Protein AF-A0A3B8RI70-F1 (afdb_monomer)

Nearest PDB structures (foldseek):
  4bxo-assembly1_B  TM=5.978E-01  e=5.185E-01  Homo sapiens
  6c8s-assembly1_A  TM=4.833E-01  e=5.185E-01  Catharanthus roseus
  1z26-assembly1_A  TM=4.852E-01  e=3.698E+00  Pyrococcus furiosus

Foldseek 3Di:
DAAEDEEELQALALVRSCVVVVHHSVCNVVSLVVLLVVVVPHNAYEYEHEPDPVHPVVSVCCCQCVVRNHHYDYDYDD

pLDDT: mean 95.38, std 4.31, range [74.88, 98.62]

Structure (mmCIF, N/CA/C/O backbone):
data_AF-A0A3B8RI70-F1
#
_entry.id   AF-A0A3B8RI70-F1
#
loop_
_atom_site.group_PDB
_atom_site.id
_atom_site.type_symbol
_atom_site.label_atom_id
_atom_site.label_alt_id
_atom_site.label_comp_id
_atom_site.label_asym_id
_atom_site.label_entity_id
_atom_site.label_seq_id
_atom_site.pdbx_PDB_ins_code
_atom_site.Cartn_x
_atom_site.Cartn_y
_atom_site.Cartn_z
_atom_site.occupancy
_atom_site.B_iso_or_equiv
_atom_site.auth_seq_id
_atom_site.auth_comp_id
_atom_site.auth_asym_id
_atom_site.auth_atom_id
_atom_site.pdbx_PDB_model_num
ATOM 1 N N . MET A 1 1 ? -23.801 5.759 4.500 1.00 81.19 1 MET A N 1
ATOM 2 C CA . MET A 1 1 ? -22.620 5.198 5.185 1.00 81.19 1 MET A CA 1
ATOM 3 C C . MET A 1 1 ? -21.815 4.452 4.138 1.00 81.19 1 MET A C 1
ATOM 5 O O . MET A 1 1 ? -22.428 3.979 3.189 1.00 81.19 1 MET A O 1
ATOM 9 N N . ILE A 1 2 ? -20.487 4.451 4.232 1.00 89.50 2 ILE A N 1
ATOM 10 C CA . ILE 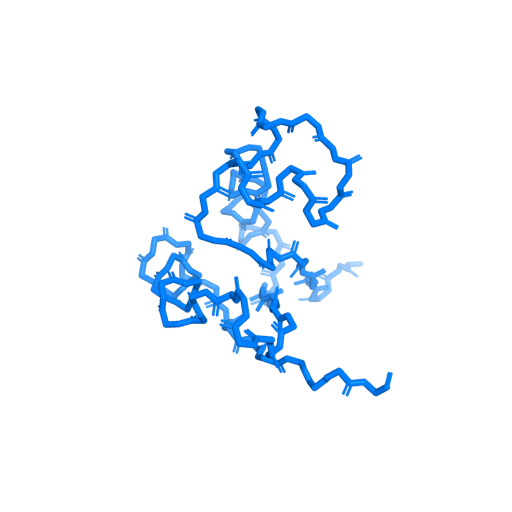A 1 2 ? -19.627 3.667 3.338 1.00 89.50 2 ILE A CA 1
ATOM 11 C C . ILE A 1 2 ? -19.120 2.494 4.165 1.00 89.50 2 ILE A C 1
ATOM 13 O O . ILE A 1 2 ? -18.483 2.719 5.189 1.00 89.50 2 ILE A O 1
ATOM 17 N N . ASP A 1 3 ? -19.403 1.272 3.726 1.00 95.38 3 ASP A N 1
ATOM 18 C CA . ASP A 1 3 ? -19.032 0.070 4.480 1.00 95.38 3 ASP A CA 1
ATOM 19 C C . ASP A 1 3 ? -17.591 -0.358 4.158 1.00 95.38 3 ASP A C 1
ATOM 21 O O . ASP A 1 3 ? -16.824 -0.751 5.038 1.00 95.38 3 ASP A O 1
ATOM 25 N N . ILE A 1 4 ? -17.200 -0.235 2.882 1.00 97.62 4 ILE A N 1
ATOM 26 C CA . ILE A 1 4 ? -15.913 -0.717 2.374 1.00 97.62 4 ILE A CA 1
ATOM 27 C C . ILE A 1 4 ? -15.266 0.312 1.449 1.00 97.62 4 ILE A C 1
ATOM 29 O O . ILE A 1 4 ? -15.905 0.833 0.534 1.00 97.62 4 ILE A O 1
ATOM 33 N N . VAL A 1 5 ? -13.963 0.534 1.631 1.00 97.81 5 VAL A N 1
ATOM 34 C CA . VAL A 1 5 ? -13.113 1.288 0.698 1.00 97.81 5 VAL A CA 1
ATOM 35 C C . VAL A 1 5 ? -12.094 0.336 0.077 1.00 97.81 5 VAL A C 1
ATOM 37 O O . VAL A 1 5 ? -11.351 -0.338 0.788 1.00 97.81 5 VAL A O 1
ATOM 40 N N . SER A 1 6 ? -12.047 0.280 -1.256 1.00 97.94 6 SER A N 1
ATOM 41 C CA . SER A 1 6 ? -11.061 -0.510 -2.004 1.00 97.94 6 SER A CA 1
ATOM 42 C C . SER A 1 6 ? -10.065 0.413 -2.706 1.00 97.94 6 SER A C 1
ATOM 44 O O . SER A 1 6 ? -10.461 1.205 -3.558 1.00 97.94 6 SER A O 1
ATOM 46 N N . ILE A 1 7 ? -8.773 0.277 -2.408 1.00 97.81 7 ILE A N 1
ATOM 47 C CA . ILE A 1 7 ? -7.699 1.158 -2.894 1.00 97.81 7 ILE A CA 1
ATOM 48 C C . ILE A 1 7 ? -6.724 0.349 -3.761 1.00 97.81 7 ILE A C 1
ATOM 50 O O . ILE A 1 7 ? -6.394 -0.795 -3.450 1.00 97.81 7 ILE A O 1
ATOM 54 N N . SER A 1 8 ? -6.267 0.905 -4.884 1.00 96.38 8 SER A N 1
ATOM 55 C CA . SER A 1 8 ? -5.228 0.279 -5.719 1.00 96.38 8 SER A CA 1
ATOM 56 C C . SER A 1 8 ? -3.856 0.825 -5.336 1.00 96.38 8 SER A C 1
ATOM 58 O O . SER A 1 8 ? -3.591 1.993 -5.594 1.00 96.38 8 SER A O 1
ATOM 60 N N . LEU A 1 9 ? -3.002 -0.016 -4.745 1.00 96.81 9 LEU A N 1
ATOM 61 C CA . LEU A 1 9 ? -1.626 0.340 -4.392 1.00 96.81 9 LEU A CA 1
ATOM 62 C C . LEU A 1 9 ? -0.647 -0.045 -5.503 1.00 96.81 9 LEU A C 1
ATOM 64 O O . LEU A 1 9 ? 0.166 0.772 -5.889 1.00 96.81 9 LEU A O 1
ATOM 68 N N . ASN A 1 10 ? -0.765 -1.247 -6.081 1.00 95.56 10 ASN A N 1
ATOM 69 C CA . ASN A 1 10 ? -0.020 -1.716 -7.269 1.00 95.56 10 ASN A CA 1
ATOM 70 C C . ASN A 1 10 ? 1.531 -1.692 -7.228 1.00 95.56 10 ASN A C 1
ATOM 72 O O . ASN A 1 10 ? 2.138 -2.273 -8.122 1.00 95.56 10 ASN A O 1
ATOM 76 N N . ALA A 1 11 ? 2.182 -1.078 -6.241 1.00 95.44 11 ALA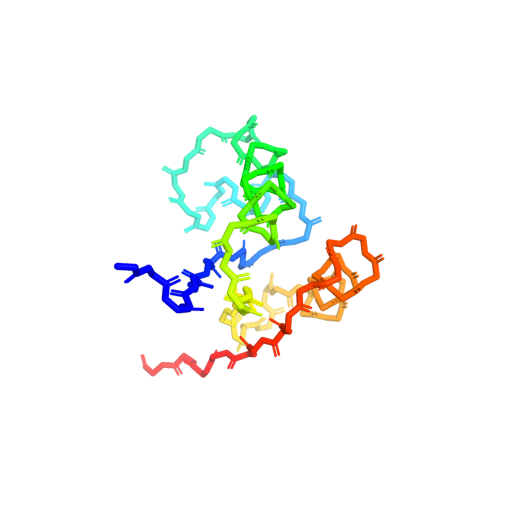 A N 1
ATOM 77 C CA . ALA A 1 11 ? 3.636 -1.011 -6.098 1.00 95.44 11 ALA A CA 1
ATOM 78 C C . ALA A 1 11 ? 4.038 -0.785 -4.635 1.00 95.44 11 ALA A C 1
ATOM 80 O O . ALA A 1 11 ? 3.231 -0.313 -3.838 1.00 95.44 11 ALA A O 1
ATOM 81 N N . ALA A 1 12 ? 5.282 -1.123 -4.293 1.00 95.31 12 ALA A N 1
ATOM 82 C CA . ALA A 1 12 ? 5.823 -0.993 -2.938 1.00 95.31 12 ALA A CA 1
ATOM 83 C C . ALA A 1 12 ? 6.751 0.222 -2.760 1.00 95.31 12 ALA A C 1
ATOM 85 O O . ALA A 1 12 ? 7.303 0.416 -1.682 1.00 95.31 12 ALA A O 1
ATOM 86 N N . ASP A 1 13 ? 6.941 1.029 -3.806 1.00 95.38 13 ASP A N 1
ATOM 87 C CA . ASP A 1 13 ? 7.777 2.223 -3.763 1.00 95.38 13 ASP A CA 1
ATOM 88 C C . ASP A 1 13 ? 7.172 3.374 -4.592 1.00 95.38 13 ASP A C 1
ATOM 90 O O . ASP A 1 13 ? 6.423 3.124 -5.548 1.00 95.38 13 ASP A O 1
ATOM 94 N N . PRO A 1 14 ? 7.508 4.638 -4.266 1.00 96.31 14 PRO A N 1
ATOM 95 C CA . PRO A 1 14 ? 6.929 5.809 -4.920 1.00 96.31 14 PRO A CA 1
ATOM 96 C C . PRO A 1 14 ? 7.194 5.897 -6.423 1.00 96.31 14 PRO A C 1
ATOM 98 O O . PRO A 1 14 ? 6.338 6.372 -7.171 1.00 96.31 14 PRO A O 1
ATOM 101 N N . ILE A 1 15 ? 8.371 5.456 -6.878 1.00 96.00 15 ILE A N 1
ATOM 102 C CA . ILE A 1 15 ? 8.768 5.561 -8.284 1.00 96.00 15 ILE A CA 1
ATOM 103 C C . ILE A 1 15 ? 7.927 4.579 -9.092 1.00 96.00 15 ILE A C 1
ATOM 105 O O . ILE A 1 15 ? 7.202 4.990 -9.999 1.00 96.00 15 ILE A O 1
ATOM 109 N N . LYS A 1 16 ? 7.918 3.302 -8.707 1.00 94.25 16 LYS A N 1
ATOM 110 C CA . LYS A 1 16 ? 7.140 2.276 -9.402 1.00 94.25 16 LYS A CA 1
ATOM 111 C C . LYS A 1 16 ? 5.641 2.544 -9.333 1.00 94.25 16 LYS A C 1
ATOM 113 O O . LYS A 1 16 ? 4.933 2.342 -10.321 1.00 94.25 16 LYS A O 1
ATOM 118 N N . TYR A 1 17 ? 5.159 3.051 -8.199 1.00 95.31 17 TYR A N 1
ATOM 119 C CA . TYR A 1 17 ? 3.780 3.507 -8.050 1.00 95.31 17 TYR A CA 1
ATOM 120 C C . TYR A 1 17 ? 3.437 4.595 -9.067 1.00 95.31 17 TYR A C 1
ATOM 122 O O . TYR A 1 17 ? 2.451 4.472 -9.794 1.00 95.31 17 TYR A O 1
ATOM 130 N N . SER A 1 18 ? 4.271 5.635 -9.150 1.00 96.31 18 SER A N 1
ATOM 131 C CA . SER A 1 18 ? 4.064 6.765 -10.056 1.00 96.31 18 SER A CA 1
ATOM 132 C C . SER A 1 18 ? 4.023 6.342 -11.524 1.00 96.31 18 SER A C 1
ATOM 134 O O . SER A 1 18 ? 3.164 6.810 -12.270 1.00 96.31 18 SER A O 1
ATOM 136 N N . GLU A 1 19 ? 4.879 5.396 -11.921 1.00 94.62 19 GLU A N 1
ATOM 137 C CA . GLU A 1 19 ? 4.922 4.836 -13.272 1.00 94.62 19 GLU A CA 1
ATOM 138 C C . GLU A 1 19 ? 3.649 4.050 -13.605 1.00 94.62 19 GLU A C 1
ATOM 140 O O . GLU A 1 19 ? 3.024 4.284 -14.643 1.00 94.62 19 GLU A O 1
ATOM 145 N N . LEU A 1 20 ? 3.242 3.131 -12.719 1.00 92.25 20 LEU A N 1
ATOM 146 C CA . LEU A 1 20 ? 2.080 2.266 -12.939 1.00 92.25 20 LEU A CA 1
ATOM 147 C C . LEU A 1 20 ? 0.765 3.046 -12.895 1.00 92.25 20 LEU A C 1
ATOM 149 O O . LEU A 1 20 ? -0.124 2.813 -13.714 1.00 92.25 20 LEU A O 1
ATOM 153 N N . MET A 1 21 ? 0.643 3.979 -11.951 1.00 93.12 21 MET A N 1
ATOM 154 C CA . MET A 1 21 ? -0.573 4.764 -11.740 1.00 93.12 21 MET A CA 1
ATOM 155 C C . MET A 1 21 ? -0.618 6.039 -12.584 1.00 93.12 21 MET A C 1
ATOM 157 O O . MET A 1 21 ? -1.679 6.650 -12.689 1.00 93.12 21 MET A O 1
ATOM 161 N N . ARG A 1 22 ? 0.498 6.418 -13.222 1.00 95.50 22 ARG A N 1
ATOM 162 C CA . ARG A 1 22 ? 0.658 7.642 -14.028 1.00 95.50 22 ARG A CA 1
ATOM 163 C C . ARG A 1 22 ? 0.351 8.912 -13.232 1.00 95.50 22 ARG A C 1
ATOM 165 O O . ARG A 1 22 ? -0.378 9.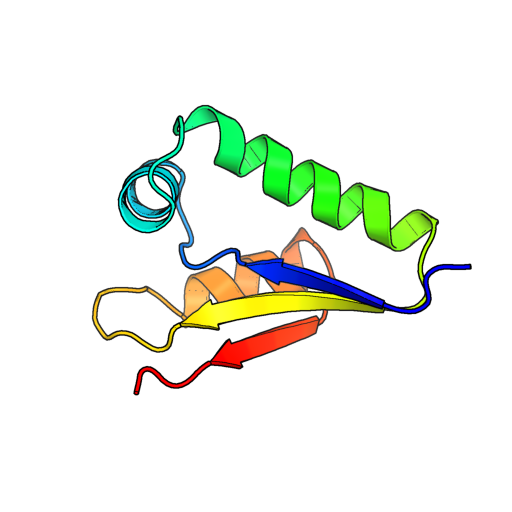792 -13.686 1.00 95.50 22 ARG A O 1
ATOM 172 N N . VAL A 1 23 ? 0.911 8.989 -12.030 1.00 95.81 23 VAL A N 1
ATOM 173 C CA . VAL A 1 23 ? 0.716 10.092 -11.078 1.00 95.81 23 VAL A CA 1
ATOM 174 C C . VAL A 1 23 ? 2.058 10.621 -10.573 1.00 95.81 23 VAL A C 1
ATOM 176 O O . VAL A 1 23 ? 3.103 10.075 -10.899 1.00 95.81 23 VAL A O 1
ATOM 179 N N . ASN A 1 24 ? 2.055 11.696 -9.783 1.00 96.94 24 ASN A N 1
ATOM 180 C CA . ASN A 1 24 ? 3.275 12.203 -9.153 1.00 96.94 24 ASN A CA 1
ATOM 181 C C . ASN A 1 24 ? 3.780 11.218 -8.066 1.00 96.94 24 ASN A C 1
ATOM 183 O O . ASN A 1 24 ? 2.952 10.768 -7.271 1.00 96.94 24 ASN A O 1
ATOM 187 N N . PRO A 1 25 ? 5.096 10.925 -7.970 1.00 95.94 25 PRO A N 1
ATOM 188 C CA . PRO A 1 25 ? 5.668 10.084 -6.909 1.00 95.94 25 PRO A CA 1
ATOM 189 C C . PRO A 1 25 ? 5.273 10.478 -5.482 1.00 95.94 25 PRO A C 1
ATOM 191 O O . PRO A 1 25 ? 5.086 9.604 -4.642 1.00 95.94 25 PRO A O 1
ATOM 194 N N . LEU A 1 26 ? 5.069 11.772 -5.216 1.00 95.69 26 LEU A N 1
ATOM 195 C CA . LEU A 1 26 ? 4.646 12.268 -3.901 1.00 95.69 26 LEU A CA 1
ATOM 196 C C . LEU A 1 26 ? 3.282 11.713 -3.455 1.00 95.69 26 LEU A C 1
ATOM 198 O O . LEU A 1 26 ? 2.985 11.695 -2.268 1.00 95.69 26 LEU A O 1
ATOM 202 N N . LEU A 1 27 ? 2.451 11.233 -4.387 1.00 97.06 27 LEU A N 1
ATOM 203 C CA . LEU A 1 27 ? 1.129 10.690 -4.072 1.00 97.06 27 LEU A CA 1
ATOM 204 C C . LEU A 1 27 ? 1.164 9.270 -3.491 1.00 97.06 27 LEU A C 1
ATOM 206 O O . LEU A 1 27 ? 0.117 8.761 -3.092 1.00 97.06 27 LEU A O 1
ATOM 210 N N . PHE A 1 28 ? 2.332 8.626 -3.439 1.00 97.31 28 PHE A N 1
ATOM 211 C CA . PHE A 1 28 ? 2.481 7.334 -2.774 1.00 97.31 28 PHE A CA 1
ATOM 212 C C . PHE A 1 28 ? 2.241 7.446 -1.261 1.00 97.31 28 PHE A C 1
ATOM 214 O O . PHE A 1 28 ? 1.412 6.729 -0.701 1.00 97.31 28 PHE A O 1
ATOM 221 N N . ASP A 1 29 ? 2.879 8.415 -0.606 1.00 96.50 29 ASP A N 1
ATOM 222 C CA . ASP A 1 29 ? 2.697 8.627 0.833 1.00 96.50 29 ASP A CA 1
ATOM 223 C C . ASP A 1 29 ? 1.276 9.117 1.152 1.00 96.50 29 ASP A C 1
ATOM 225 O O . ASP A 1 29 ? 0.686 8.741 2.170 1.00 96.50 29 ASP A O 1
ATOM 229 N N . GLU A 1 30 ? 0.680 9.892 0.243 1.00 97.69 30 GLU A N 1
ATOM 230 C CA . GLU A 1 30 ? -0.704 10.355 0.362 1.00 97.69 30 GLU A CA 1
ATOM 231 C C . GLU A 1 30 ? -1.710 9.201 0.266 1.00 97.69 30 GLU A C 1
ATOM 233 O O . GLU A 1 30 ? -2.658 9.155 1.049 1.00 97.69 30 GLU A O 1
ATOM 238 N N . VAL A 1 31 ? -1.512 8.223 -0.632 1.00 97.44 31 VAL A N 1
ATOM 239 C CA . VAL A 1 31 ? -2.428 7.069 -0.724 1.00 97.44 31 VAL A CA 1
ATOM 240 C C . VAL A 1 31 ? -2.318 6.154 0.500 1.00 97.44 31 VAL A C 1
ATOM 242 O O . VAL A 1 31 ? -3.332 5.637 0.974 1.00 97.44 31 VAL A O 1
ATOM 245 N N . ILE A 1 32 ? -1.117 6.005 1.066 1.00 97.69 32 ILE A N 1
ATOM 246 C CA . ILE A 1 32 ? -0.900 5.285 2.330 1.00 97.69 32 ILE A CA 1
ATOM 247 C C . ILE A 1 32 ? -1.594 6.019 3.482 1.00 97.69 32 ILE A C 1
ATOM 249 O O . ILE A 1 32 ? -2.313 5.402 4.274 1.00 97.69 32 ILE A O 1
ATOM 253 N N . SER A 1 33 ? -1.422 7.340 3.561 1.00 98.12 33 SER A N 1
ATOM 254 C CA . SER A 1 33 ? -2.056 8.183 4.580 1.00 98.12 33 SER A CA 1
ATOM 255 C C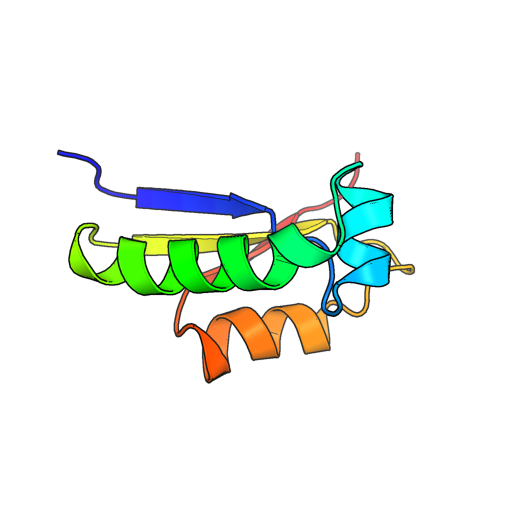 . SER A 1 33 ? -3.579 8.127 4.480 1.00 98.12 33 SER A C 1
ATOM 257 O O . SER A 1 33 ? -4.263 7.937 5.485 1.00 98.12 33 SER A O 1
ATOM 259 N N . PHE A 1 34 ? -4.113 8.179 3.260 1.00 98.06 34 PHE A N 1
ATOM 260 C CA . PHE A 1 34 ? -5.536 8.029 2.988 1.00 98.06 34 PHE A CA 1
ATOM 261 C C . PHE A 1 34 ? -6.077 6.663 3.429 1.00 98.06 34 PHE A C 1
ATOM 263 O O . PHE A 1 34 ? -7.146 6.597 4.041 1.00 98.06 34 PHE A O 1
ATOM 270 N N . ALA A 1 35 ? -5.351 5.571 3.173 1.00 98.31 35 ALA A N 1
ATOM 271 C CA . ALA A 1 35 ? -5.757 4.237 3.608 1.00 98.31 35 ALA A CA 1
ATOM 272 C C . ALA A 1 35 ? -5.802 4.123 5.142 1.00 98.31 35 ALA A C 1
ATOM 274 O O . ALA A 1 35 ? -6.780 3.614 5.697 1.00 98.31 35 ALA A O 1
ATOM 275 N N . LYS A 1 36 ? -4.783 4.655 5.833 1.00 98.12 36 LYS A N 1
ATOM 276 C CA . LYS A 1 36 ? -4.724 4.703 7.305 1.00 98.12 36 LYS A CA 1
ATOM 277 C C . LYS A 1 36 ? -5.863 5.533 7.896 1.00 98.12 36 LYS A C 1
ATOM 279 O O . LYS A 1 36 ? -6.477 5.115 8.875 1.00 98.12 36 LYS A O 1
ATOM 284 N N . GLU A 1 37 ? -6.167 6.681 7.297 1.00 98.12 37 GLU A N 1
ATOM 285 C CA . GLU A 1 37 ? -7.253 7.554 7.747 1.00 98.12 37 GLU A CA 1
ATOM 286 C C . GLU A 1 37 ? -8.626 6.915 7.504 1.00 98.12 37 GLU A C 1
ATOM 288 O O . GLU A 1 37 ? -9.472 6.919 8.395 1.00 98.12 37 GLU A O 1
ATOM 293 N N . SER A 1 38 ? -8.824 6.272 6.348 1.00 97.94 38 SER A N 1
ATOM 294 C CA . SER A 1 38 ? -10.084 5.607 5.982 1.00 97.94 38 SER A CA 1
ATOM 295 C C . SER A 1 38 ? -10.523 4.574 7.017 1.00 97.94 38 SER A C 1
ATOM 297 O O . SER A 1 38 ? -11.704 4.509 7.356 1.00 97.94 38 SER A O 1
ATOM 299 N N . LYS A 1 39 ? -9.579 3.820 7.593 1.00 96.88 39 LYS A N 1
ATOM 300 C CA . LYS A 1 39 ? -9.858 2.819 8.635 1.00 96.88 39 LYS A CA 1
ATOM 301 C C . LYS A 1 39 ? -10.560 3.379 9.876 1.00 96.88 39 LYS A C 1
ATOM 303 O O . LYS A 1 39 ? -11.151 2.612 10.625 1.00 96.88 39 LYS A O 1
ATOM 308 N N . LYS A 1 40 ? -10.489 4.690 10.124 1.00 96.19 40 LYS A N 1
ATOM 309 C CA . LYS A 1 40 ? -11.181 5.330 11.253 1.00 96.19 40 LYS A CA 1
ATOM 310 C C . LYS A 1 40 ? -12.680 5.515 11.005 1.00 96.19 40 LYS A C 1
ATOM 312 O O . LYS A 1 40 ? -13.416 5.752 11.958 1.00 96.19 40 LYS A O 1
ATOM 317 N N . TYR A 1 41 ? -13.122 5.436 9.749 1.00 96.44 41 TYR A N 1
ATOM 318 C CA . TYR A 1 41 ? -14.479 5.808 9.339 1.00 96.44 41 TYR A CA 1
ATOM 319 C C . TYR A 1 41 ? -15.253 4.690 8.637 1.00 96.44 41 TYR A C 1
ATOM 321 O O . TYR A 1 41 ? -16.466 4.824 8.485 1.00 96.44 41 TYR A O 1
ATOM 329 N N . VAL A 1 42 ? -14.584 3.622 8.190 1.00 97.06 42 VAL A N 1
ATOM 330 C CA . VAL A 1 42 ? -15.226 2.494 7.496 1.00 97.06 42 VAL A CA 1
ATOM 331 C 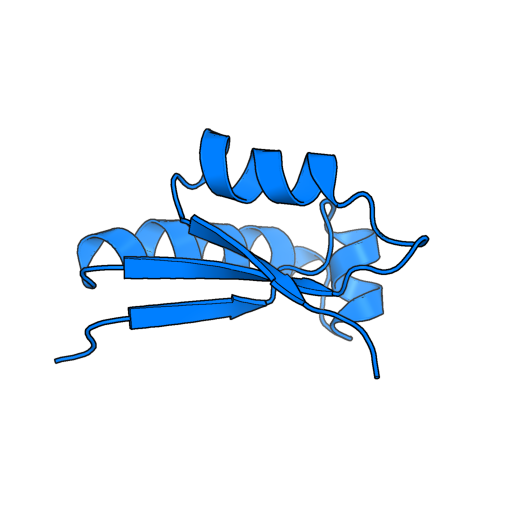C . VAL A 1 42 ? -14.899 1.170 8.167 1.00 97.06 42 VAL A C 1
ATOM 333 O O . VAL A 1 42 ? -13.840 1.020 8.774 1.00 97.06 42 VAL A O 1
ATOM 336 N N . GLU A 1 43 ? -15.796 0.197 8.026 1.00 96.44 43 GLU A N 1
ATOM 337 C CA . GLU A 1 43 ? -15.630 -1.130 8.627 1.00 96.44 43 GLU A CA 1
ATOM 338 C C . GLU A 1 43 ? -14.451 -1.890 8.015 1.00 96.44 43 GLU A C 1
ATOM 340 O O . GLU A 1 43 ? -13.756 -2.633 8.710 1.00 96.44 43 GLU A O 1
ATOM 345 N N . LYS A 1 44 ? -14.209 -1.702 6.710 1.00 97.81 44 LYS A N 1
ATOM 346 C CA . LYS A 1 44 ? -13.177 -2.444 5.987 1.00 97.81 44 LYS A CA 1
ATOM 347 C C . LYS A 1 44 ? -12.459 -1.596 4.944 1.00 97.81 44 LYS A C 1
ATOM 349 O O . LYS A 1 44 ? -13.068 -0.967 4.079 1.00 97.81 44 LYS A O 1
ATOM 354 N N . VAL A 1 45 ? -11.131 -1.664 4.977 1.00 98.62 45 VAL A N 1
ATOM 355 C CA . VAL A 1 45 ? -10.260 -1.168 3.908 1.00 98.62 45 VAL A CA 1
ATOM 356 C C . VAL A 1 45 ? -9.592 -2.365 3.243 1.00 98.62 45 VAL A C 1
ATOM 358 O O . VAL A 1 45 ? -8.959 -3.176 3.918 1.00 98.62 45 VAL A O 1
ATOM 361 N N . VAL A 1 46 ? -9.741 -2.467 1.923 1.00 98.56 46 VAL A N 1
ATOM 362 C CA . VAL A 1 46 ? -9.058 -3.463 1.090 1.00 98.56 46 VAL A CA 1
ATOM 363 C C . VAL A 1 46 ? -8.073 -2.738 0.193 1.00 98.56 46 VAL A C 1
ATOM 365 O O . VAL A 1 46 ? -8.458 -1.839 -0.553 1.00 98.56 46 VAL A O 1
ATOM 368 N N . MET A 1 47 ? -6.809 -3.135 0.216 1.00 98.50 47 MET A N 1
ATOM 369 C CA . MET A 1 47 ? -5.810 -2.620 -0.711 1.00 98.50 47 MET A CA 1
ATOM 370 C C . MET A 1 47 ? -5.404 -3.701 -1.700 1.00 98.50 47 MET A C 1
ATOM 372 O O . MET A 1 47 ? -5.304 -4.882 -1.374 1.00 98.50 47 MET A O 1
ATOM 376 N N . THR A 1 48 ? -5.222 -3.293 -2.951 1.00 97.81 48 THR A N 1
ATOM 377 C CA . THR A 1 48 ? -5.104 -4.217 -4.076 1.00 97.81 48 THR A CA 1
ATOM 378 C C . THR A 1 48 ? -3.872 -3.943 -4.916 1.00 97.81 48 THR A C 1
ATOM 380 O O . THR A 1 48 ? -3.456 -2.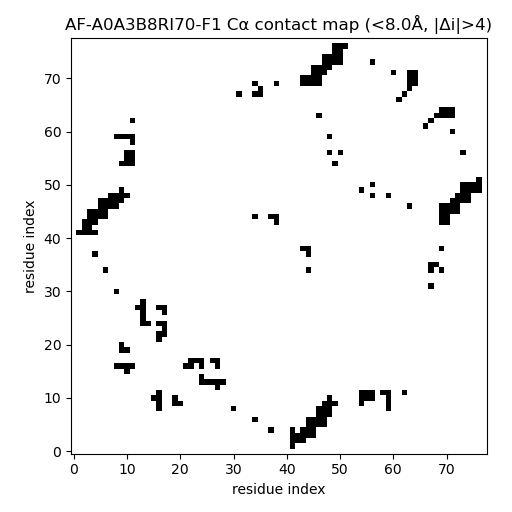795 -5.087 1.00 97.81 48 THR A O 1
ATOM 383 N N . ALA A 1 49 ? -3.320 -5.008 -5.486 1.00 96.88 49 ALA A N 1
ATOM 384 C CA . ALA A 1 49 ? -2.259 -4.950 -6.481 1.00 96.88 49 ALA A CA 1
ATOM 385 C C . ALA A 1 49 ? -2.577 -5.906 -7.628 1.00 96.88 49 ALA A C 1
ATOM 387 O O . ALA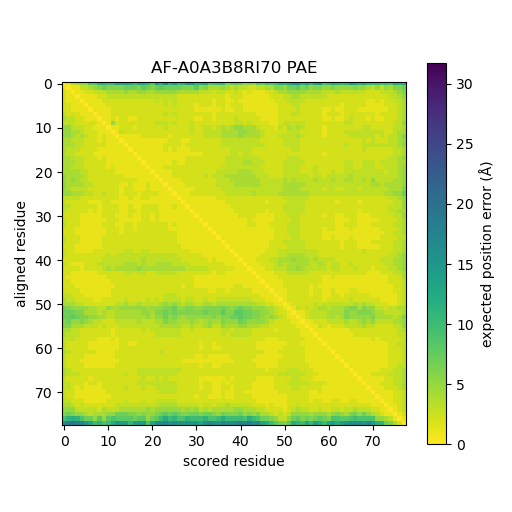 A 1 49 ? -3.200 -6.943 -7.407 1.00 96.88 49 ALA A O 1
ATOM 388 N N . VAL A 1 50 ? -2.190 -5.547 -8.849 1.00 94.81 50 VAL A N 1
ATOM 389 C CA . VAL A 1 50 ? -2.224 -6.485 -9.980 1.00 94.81 50 VAL A CA 1
ATOM 390 C C . VAL A 1 50 ? -1.029 -7.433 -9.864 1.00 94.81 50 VAL A C 1
ATOM 392 O O . VAL A 1 50 ? 0.092 -6.963 -9.679 1.00 94.81 50 VAL A O 1
ATOM 395 N N . LEU A 1 51 ? -1.270 -8.740 -9.969 1.00 92.06 51 LEU A N 1
ATOM 396 C CA . LEU A 1 51 ? -0.273 -9.810 -9.891 1.00 92.06 51 LEU A CA 1
ATOM 397 C C . LEU A 1 51 ? 0.560 -9.870 -11.183 1.00 92.06 51 LEU A C 1
ATOM 399 O O . LEU A 1 51 ? 0.372 -10.740 -12.024 1.00 92.06 51 LEU A O 1
ATOM 403 N N . LEU A 1 52 ? 1.452 -8.896 -11.358 1.00 88.44 52 LEU A N 1
ATOM 404 C CA . LEU A 1 52 ? 2.414 -8.849 -12.460 1.00 88.44 52 LEU A CA 1
ATOM 405 C C . LEU A 1 52 ? 3.806 -9.218 -11.951 1.00 88.44 52 LEU A C 1
ATOM 407 O O . LEU A 1 52 ? 4.204 -8.739 -10.891 1.00 88.44 52 LEU A O 1
ATOM 411 N N . AS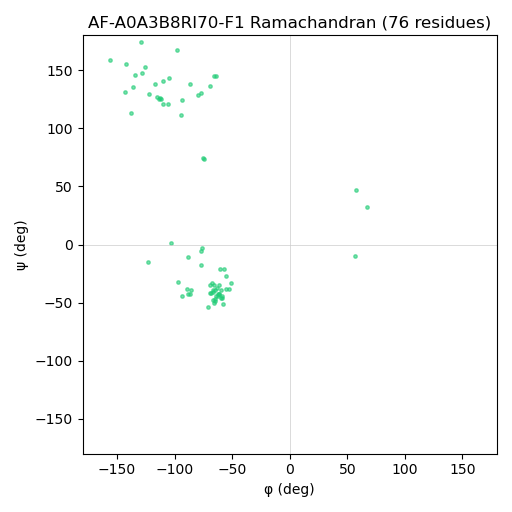P A 1 53 ? 4.592 -9.934 -12.759 1.00 86.56 53 ASP A N 1
ATOM 412 C CA . ASP A 1 53 ? 5.998 -10.259 -12.449 1.00 86.56 53 ASP A CA 1
ATOM 413 C C . ASP A 1 53 ? 6.852 -9.011 -12.170 1.00 86.56 53 ASP A C 1
ATOM 415 O O . ASP A 1 53 ? 7.833 -9.053 -11.434 1.00 86.56 53 ASP A O 1
ATOM 419 N N . SER A 1 54 ? 6.470 -7.866 -12.745 1.00 84.88 54 SER A N 1
ATOM 420 C CA . SER A 1 54 ? 7.140 -6.581 -12.535 1.00 84.88 54 SER A CA 1
ATOM 421 C C . SER A 1 54 ? 6.825 -5.907 -11.193 1.00 84.88 54 SER A C 1
ATOM 423 O O . SER A 1 54 ? 7.311 -4.800 -10.953 1.00 84.88 54 SER A O 1
ATOM 425 N N . VAL A 1 55 ? 5.951 -6.496 -10.373 1.00 87.00 55 VAL A N 1
ATOM 426 C CA . VAL A 1 55 ? 5.520 -5.957 -9.080 1.00 87.00 55 VAL A CA 1
ATOM 427 C C . VAL A 1 55 ? 5.994 -6.888 -7.971 1.00 87.00 55 VAL A C 1
ATOM 429 O O . VAL A 1 55 ? 5.694 -8.077 -7.960 1.00 87.00 55 VAL A O 1
ATOM 432 N N . GLU A 1 56 ? 6.690 -6.330 -6.983 1.00 93.12 56 GLU A N 1
ATOM 433 C CA . GLU A 1 56 ? 7.098 -7.063 -5.784 1.00 93.12 56 GLU A CA 1
ATOM 434 C C . GLU A 1 56 ? 5.905 -7.266 -4.833 1.00 93.12 56 GLU A C 1
ATOM 436 O O . GLU A 1 56 ? 5.783 -6.596 -3.807 1.00 93.12 56 GLU A O 1
ATOM 441 N N . ILE A 1 57 ? 4.996 -8.180 -5.189 1.00 95.56 57 ILE A N 1
ATOM 442 C CA . ILE A 1 57 ? 3.713 -8.400 -4.496 1.00 95.56 57 ILE A CA 1
ATOM 443 C C . ILE A 1 57 ? 3.874 -8.630 -2.997 1.00 95.56 57 ILE A C 1
ATOM 445 O O . ILE A 1 57 ? 3.082 -8.107 -2.218 1.00 95.56 57 ILE A O 1
ATOM 449 N N . GLU A 1 58 ? 4.910 -9.354 -2.584 1.00 96.12 58 GLU A N 1
ATOM 450 C CA . GLU A 1 58 ? 5.139 -9.639 -1.170 1.00 96.12 58 GLU A CA 1
ATOM 451 C C . GLU A 1 58 ? 5.452 -8.369 -0.366 1.00 96.12 58 GLU A C 1
ATOM 453 O O . GLU A 1 58 ? 4.916 -8.186 0.724 1.00 96.12 58 GLU A O 1
ATOM 458 N N . LYS A 1 59 ? 6.223 -7.431 -0.932 1.00 96.94 59 LYS A N 1
ATOM 459 C CA . LYS A 1 59 ? 6.456 -6.123 -0.301 1.00 96.94 59 LYS A CA 1
ATOM 460 C C . LYS A 1 59 ? 5.178 -5.293 -0.247 1.00 96.94 59 LYS A C 1
ATOM 462 O O . LYS A 1 59 ? 4.916 -4.627 0.749 1.00 96.94 59 LYS A O 1
ATOM 467 N N . VAL A 1 60 ? 4.359 -5.346 -1.301 1.00 97.44 60 VAL A N 1
ATOM 468 C CA . VAL A 1 60 ? 3.064 -4.650 -1.308 1.00 97.44 60 VAL A CA 1
ATOM 469 C C . VAL A 1 60 ? 2.152 -5.203 -0.213 1.00 97.44 60 VAL A C 1
ATOM 471 O O . VAL A 1 60 ? 1.536 -4.427 0.512 1.00 97.44 60 VAL A O 1
ATOM 474 N N . ARG A 1 61 ? 2.093 -6.531 -0.060 1.00 97.94 61 ARG A N 1
ATOM 475 C CA . ARG A 1 61 ? 1.328 -7.194 1.001 1.00 97.94 61 ARG A CA 1
ATOM 476 C C . ARG A 1 61 ? 1.801 -6.749 2.385 1.00 97.94 61 ARG A C 1
ATOM 478 O O . ARG A 1 61 ? 0.960 -6.377 3.192 1.00 97.94 61 ARG A O 1
ATOM 485 N N . GLN A 1 62 ? 3.114 -6.709 2.625 1.00 98.06 62 GLN A N 1
ATOM 486 C CA . GLN A 1 62 ? 3.693 -6.246 3.895 1.00 98.06 62 GLN A CA 1
ATOM 487 C C . GLN A 1 62 ? 3.306 -4.796 4.218 1.00 98.06 62 GLN A C 1
ATOM 489 O O . GLN A 1 62 ? 2.832 -4.521 5.313 1.00 98.06 62 GLN A O 1
ATOM 494 N N . ILE A 1 63 ? 3.395 -3.868 3.259 1.00 97.75 63 ILE A N 1
ATOM 495 C CA . ILE A 1 63 ? 2.954 -2.477 3.480 1.00 97.75 63 ILE A CA 1
ATOM 496 C C . ILE A 1 63 ? 1.464 -2.432 3.859 1.00 97.75 63 ILE A C 1
ATOM 498 O O . ILE A 1 63 ? 1.056 -1.730 4.785 1.00 97.75 63 ILE A O 1
ATOM 502 N N . VAL A 1 64 ? 0.631 -3.195 3.151 1.00 98.31 64 VAL A N 1
ATOM 503 C CA . VAL A 1 64 ? -0.819 -3.214 3.376 1.00 98.31 64 VAL A CA 1
ATOM 504 C C . VAL A 1 64 ? -1.180 -3.806 4.738 1.00 98.31 64 VAL A C 1
ATOM 506 O O . VAL A 1 64 ? -1.979 -3.216 5.466 1.00 98.31 64 VAL A O 1
ATOM 509 N N . GLU A 1 65 ? -0.608 -4.950 5.091 1.00 98.25 65 GLU A N 1
ATOM 510 C CA . GLU A 1 65 ? -0.989 -5.702 6.286 1.00 98.25 65 GLU A CA 1
ATOM 511 C C . GLU A 1 65 ? -0.234 -5.233 7.534 1.00 98.25 65 GLU A C 1
ATOM 513 O O . GLU A 1 65 ? -0.859 -5.031 8.574 1.00 98.25 65 GLU A O 1
ATOM 518 N N . ASP A 1 66 ? 1.071 -4.975 7.436 1.00 97.88 66 ASP A N 1
ATOM 519 C CA . ASP A 1 66 ? 1.914 -4.666 8.594 1.00 97.88 66 ASP A CA 1
ATOM 520 C C . ASP A 1 66 ? 1.934 -3.162 8.905 1.00 97.88 66 ASP A C 1
ATOM 522 O O . ASP A 1 66 ? 1.828 -2.762 10.066 1.00 97.88 66 ASP A O 1
ATOM 526 N N . GLU A 1 67 ? 2.034 -2.300 7.885 1.00 95.88 67 GLU A N 1
ATOM 527 C CA . GLU A 1 67 ? 2.136 -0.850 8.108 1.00 95.88 67 GLU A CA 1
ATOM 528 C C . GLU A 1 67 ? 0.778 -0.144 8.162 1.00 95.88 67 GLU A C 1
ATOM 530 O O . GLU A 1 67 ? 0.591 0.812 8.924 1.00 95.88 67 GLU A O 1
ATOM 535 N N . ILE A 1 68 ? -0.169 -0.562 7.320 1.00 97.62 68 ILE A N 1
ATOM 536 C CA . ILE A 1 68 ? -1.502 0.052 7.219 1.00 97.62 68 ILE A CA 1
ATOM 537 C C . ILE A 1 68 ? -2.522 -0.736 8.054 1.00 97.62 68 ILE A C 1
ATOM 539 O O . ILE A 1 68 ? -3.457 -0.151 8.621 1.00 97.62 68 ILE A O 1
ATOM 543 N N . GLY A 1 69 ? -2.353 -2.055 8.172 1.00 97.88 69 GLY A N 1
ATOM 544 C CA . GLY A 1 69 ? -3.311 -2.954 8.814 1.00 97.88 69 GLY A CA 1
ATOM 545 C C . GLY A 1 69 ? -4.622 -3.081 8.039 1.00 97.88 69 GLY A C 1
ATOM 546 O O . GLY A 1 69 ? -5.684 -3.142 8.661 1.00 97.88 69 GLY A O 1
ATOM 547 N N . ALA A 1 70 ? -4.574 -2.988 6.713 1.00 98.38 70 ALA A N 1
ATOM 548 C CA . ALA A 1 70 ? -5.705 -3.217 5.819 1.00 98.38 70 ALA A CA 1
ATOM 549 C C . ALA A 1 70 ? -5.660 -4.648 5.251 1.00 98.38 70 ALA A C 1
ATOM 551 O O . ALA A 1 70 ? -4.657 -5.344 5.374 1.00 98.38 70 ALA A O 1
ATOM 552 N N . GLU A 1 71 ? -6.747 -5.098 4.625 1.00 98.56 71 GLU A N 1
ATOM 553 C CA . GLU A 1 71 ? -6.779 -6.404 3.959 1.00 98.56 71 GLU A CA 1
ATOM 554 C C . GLU A 1 71 ? -6.112 -6.312 2.585 1.00 98.56 71 GLU A C 1
ATOM 556 O O . GLU A 1 71 ? -6.478 -5.457 1.772 1.00 98.56 71 GLU A O 1
ATOM 561 N N . PHE A 1 72 ? -5.163 -7.201 2.298 1.00 98.44 72 PHE A N 1
ATOM 562 C CA . PHE A 1 72 ? -4.566 -7.293 0.973 1.00 98.44 72 PHE A CA 1
ATOM 563 C C . PHE A 1 72 ? -5.381 -8.202 0.047 1.00 98.44 72 PHE A C 1
ATOM 565 O O . PHE A 1 72 ? -5.806 -9.294 0.421 1.00 98.44 72 PHE A O 1
ATOM 572 N N . ARG A 1 73 ? -5.556 -7.776 -1.210 1.00 98.00 73 ARG A N 1
ATOM 573 C CA . ARG A 1 73 ? -6.127 -8.613 -2.274 1.00 98.00 73 ARG A CA 1
ATOM 574 C 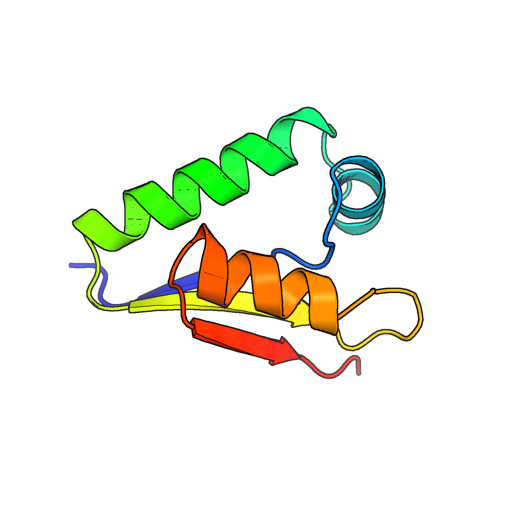C . ARG A 1 73 ? -5.377 -8.445 -3.595 1.00 98.00 73 ARG A C 1
ATOM 576 O O . ARG A 1 73 ? -5.485 -7.408 -4.256 1.00 98.00 73 ARG A O 1
ATOM 583 N N . GLY A 1 74 ? -4.699 -9.506 -4.023 1.00 96.25 74 GLY A N 1
ATOM 584 C CA . GLY A 1 74 ? -4.140 -9.624 -5.371 1.00 96.25 74 GLY A CA 1
ATOM 585 C C . GLY A 1 74 ? -5.227 -9.689 -6.450 1.00 96.25 74 GLY A C 1
ATOM 586 O O . GLY A 1 74 ? -6.311 -10.228 -6.225 1.00 96.25 74 GLY A O 1
ATOM 587 N N . ARG A 1 75 ? -4.952 -9.109 -7.620 1.00 94.94 75 ARG A N 1
ATOM 588 C CA . ARG A 1 75 ? -5.828 -9.128 -8.800 1.00 94.94 75 ARG A CA 1
ATOM 589 C C . ARG A 1 75 ? -5.093 -9.750 -9.980 1.00 94.94 75 ARG A C 1
ATOM 591 O O . ARG A 1 75 ? -4.005 -9.293 -10.311 1.00 94.94 75 ARG A O 1
ATOM 598 N N . GLU A 1 76 ? -5.711 -10.723 -10.633 1.00 92.31 76 GLU A N 1
ATOM 599 C CA . GLU A 1 76 ? -5.220 -11.272 -11.901 1.00 92.31 76 GLU A CA 1
ATOM 600 C C . GLU A 1 76 ? -5.255 -10.204 -13.009 1.00 92.31 76 GLU A C 1
ATOM 602 O O . GLU A 1 76 ? -6.149 -9.349 -13.030 1.00 92.31 76 GLU A O 1
ATOM 607 N N . TYR A 1 77 ? -4.277 -10.243 -13.918 1.00 81.50 77 TYR A N 1
ATOM 608 C CA . TYR A 1 77 ? -4.275 -9.438 -15.142 1.00 81.50 77 TYR A CA 1
ATOM 609 C C . TYR A 1 77 ? -4.886 -10.269 -16.278 1.00 81.50 77 TYR A C 1
ATOM 611 O O . TYR A 1 77 ? -4.427 -11.384 -16.520 1.00 81.50 77 TYR A O 1
ATOM 619 N N . PHE A 1 78 ? -5.926 -9.748 -16.935 1.00 74.88 78 PHE A N 1
ATOM 620 C CA . PHE A 1 78 ? -6.623 -10.408 -18.048 1.00 74.88 78 PHE A CA 1
ATOM 621 C C . PHE A 1 78 ? -6.272 -9.759 -19.385 1.00 74.88 78 PHE A C 1
ATOM 623 O O . PHE A 1 78 ? -6.168 -8.509 -19.411 1.00 74.88 78 PHE A O 1
#

Mean predicted aligned error: 2.56 Å

Sequence (78 aa):
MIDIVSISLNAADPIKYSELMRVNPLLFDEVISFAKESKKYVEKVVMTAVLLDSVEIEKVRQIVEDEIGAEFRGREYF

Secondary structure (DSSP, 8-state):
---EEEEE---SSHHHHHHHHTS-TTHHHHHHHHHHHHTTTSSEEEEEEE--TTS-HHHHHHIIIIII-PEEEEE---

Radius of gyration: 11.98 Å; Cα contacts (8 Å, |Δi|>4): 125; chains: 1; bounding box: 31×24×29 Å

Solvent-accessible surface area (backbone atoms only — not comparable to full-atom values): 4463 Å² total; per-residue (Å²): 138,63,60,68,48,80,44,84,55,57,39,71,46,37,65,60,26,16,65,77,71,72,50,64,43,75,51,45,62,50,53,53,50,49,53,48,54,47,55,78,74,27,85,39,44,36,36,26,30,60,70,42,94,94,35,64,58,68,56,32,42,43,48,31,43,72,75,54,63,34,45,68,44,80,33,85,79,131